Protein AF-A0A0G2JEW1-F1 (afdb_monomer_lite)

Radius of gyration: 22.87 Å; chains: 1; bounding box: 36×67×40 Å

Organism: Mus musculus (NCBI:txid10090)

Sequence (92 aa):
MADLEAVLADVSYLMAMEKSKTAPAARASKKVVLPEPSIRSVMQRYLAERNEITFDKIFNQKIGFLLFKDFCLNEIGEAVPQVKFYEEEALS

Secondary structure (DSSP, 8-state):
-HHHHHHHHHHHHHHHHHHHHHS-------PPPPPPGGGHHHHHHHHHHTT--SHHHHHTSHHHHHHHHHIIIII-SS--HHHHHHHHHHT-

Foldseek 3Di:
DVVVVVVVVVVVVVVVVVCPVPDPPPPVCPPDDDDDPVCCVVVVVVCVVVVCPDCVNQCPDPVSVVVVVCCQPPVDPDHDVVNVVCVVVVVD

pLDDT: mean 84.84, std 13.32, range [51.72, 97.81]

Structure (mmCIF, N/CA/C/O backbone):
data_AF-A0A0G2JEW1-F1
#
_entry.id   AF-A0A0G2JEW1-F1
#
loop_
_atom_site.group_PDB
_atom_site.id
_atom_site.type_symbol
_atom_site.label_atom_id
_atom_site.label_alt_id
_atom_site.label_comp_id
_atom_site.label_asym_id
_atom_site.label_entity_id
_atom_site.label_seq_id
_atom_site.pdbx_PDB_ins_code
_atom_site.Cartn_x
_atom_site.Cartn_y
_atom_site.Cartn_z
_atom_site.occupancy
_atom_site.B_iso_or_equiv
_atom_site.auth_seq_id
_atom_site.auth_comp_id
_atom_site.auth_asym_id
_atom_site.auth_atom_id
_atom_site.pdbx_PDB_model_num
ATOM 1 N N . MET A 1 1 ? 20.067 -52.311 6.208 1.00 62.25 1 MET A N 1
ATOM 2 C CA . MET A 1 1 ? 20.518 -50.903 6.135 1.00 62.25 1 MET A CA 1
ATOM 3 C C . MET A 1 1 ? 19.350 -49.922 6.224 1.00 62.25 1 MET A C 1
ATOM 5 O O . MET A 1 1 ? 19.494 -48.948 6.938 1.00 62.25 1 MET A O 1
ATOM 9 N N . ALA A 1 2 ? 18.189 -50.220 5.620 1.00 68.56 2 ALA A N 1
ATOM 10 C CA . ALA A 1 2 ? 16.981 -49.382 5.698 1.00 68.56 2 ALA A CA 1
ATOM 11 C C . ALA A 1 2 ? 16.411 -49.175 7.118 1.00 68.56 2 ALA A C 1
ATOM 13 O O . ALA A 1 2 ? 15.902 -48.105 7.425 1.00 68.56 2 ALA A O 1
ATOM 14 N N . ASP A 1 3 ? 16.522 -50.180 7.991 1.00 81.19 3 ASP A N 1
ATOM 15 C CA . ASP A 1 3 ? 15.921 -50.129 9.333 1.00 81.19 3 ASP A CA 1
ATOM 16 C C . ASP A 1 3 ? 16.589 -49.078 10.243 1.00 81.19 3 ASP A C 1
ATOM 18 O O . ASP A 1 3 ? 15.930 -48.337 10.964 1.00 81.19 3 ASP A O 1
ATOM 22 N N . LEU A 1 4 ? 17.914 -48.920 10.131 1.00 89.19 4 LEU A N 1
ATOM 23 C CA . LEU A 1 4 ? 18.650 -47.916 10.902 1.00 89.19 4 LEU A CA 1
ATOM 24 C C . LEU A 1 4 ? 18.368 -46.491 10.406 1.00 89.19 4 LEU A C 1
ATOM 26 O O . LEU A 1 4 ? 18.235 -45.578 11.214 1.00 89.19 4 LEU A O 1
ATOM 30 N N . GLU A 1 5 ? 18.263 -46.290 9.092 1.00 86.94 5 GLU A N 1
ATOM 31 C CA . GLU A 1 5 ? 17.965 -44.973 8.515 1.00 86.94 5 GLU A CA 1
ATOM 32 C C . GLU A 1 5 ? 16.551 -44.497 8.862 1.00 86.94 5 GLU A C 1
ATOM 34 O O . GLU A 1 5 ? 16.371 -43.317 9.159 1.00 86.94 5 GLU A O 1
ATOM 39 N N . ALA A 1 6 ? 15.571 -45.405 8.898 1.00 88.25 6 ALA A N 1
ATOM 40 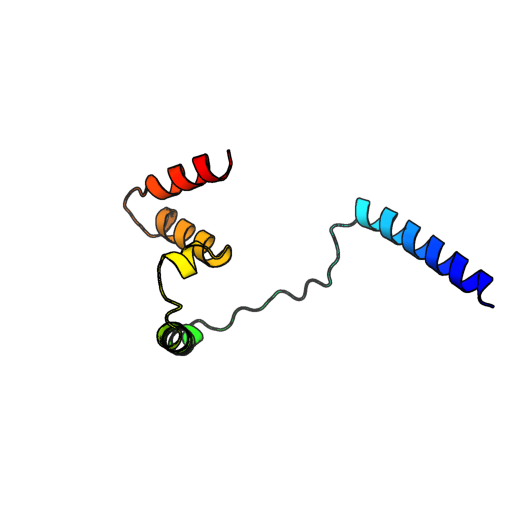C CA . ALA A 1 6 ? 14.204 -45.089 9.307 1.00 88.25 6 ALA A CA 1
ATOM 41 C C . ALA A 1 6 ? 14.140 -44.646 10.778 1.00 88.25 6 ALA A C 1
ATOM 43 O O . ALA A 1 6 ? 13.583 -43.594 11.088 1.00 88.25 6 ALA A O 1
ATOM 44 N N . VAL A 1 7 ? 14.806 -45.384 11.673 1.00 91.06 7 VAL A N 1
ATOM 45 C CA . VAL A 1 7 ? 14.883 -45.027 13.098 1.00 91.06 7 VAL A CA 1
ATOM 46 C C . VAL A 1 7 ? 15.583 -43.680 13.296 1.00 91.06 7 VAL A C 1
ATOM 48 O O . VAL A 1 7 ? 15.131 -42.850 14.085 1.00 91.06 7 VAL A O 1
ATOM 51 N N . LEU A 1 8 ? 16.673 -43.424 12.567 1.00 92.62 8 LEU A N 1
ATOM 52 C CA . LEU A 1 8 ? 17.378 -42.143 12.640 1.00 92.62 8 LEU A CA 1
ATOM 53 C C . LEU A 1 8 ? 16.522 -40.980 12.118 1.00 92.62 8 LEU A C 1
ATOM 55 O O . LEU A 1 8 ? 16.561 -39.895 12.703 1.00 92.62 8 LEU A O 1
ATOM 59 N N . ALA A 1 9 ? 15.732 -41.197 11.064 1.00 92.56 9 ALA A N 1
ATOM 60 C CA . ALA A 1 9 ? 14.806 -40.195 10.546 1.00 92.56 9 ALA A CA 1
ATOM 61 C C . ALA A 1 9 ? 13.735 -39.835 11.587 1.00 92.56 9 ALA A C 1
ATOM 63 O O . ALA A 1 9 ? 13.544 -38.649 11.873 1.00 92.56 9 ALA A O 1
ATOM 64 N N . ASP A 1 10 ? 13.129 -40.831 12.231 1.00 93.56 10 ASP A N 1
ATOM 65 C CA . ASP A 1 10 ? 12.090 -40.620 13.244 1.00 93.56 10 ASP A CA 1
ATOM 66 C C . ASP A 1 10 ? 12.631 -39.897 14.485 1.00 93.56 10 ASP A C 1
ATOM 68 O O . ASP A 1 10 ? 12.040 -38.921 14.957 1.00 93.56 10 ASP A O 1
ATOM 72 N N . VAL A 1 11 ? 13.810 -40.298 14.975 1.00 91.88 11 VAL A N 1
ATOM 73 C CA . VAL A 1 11 ? 14.481 -39.621 16.097 1.00 91.88 11 VAL A CA 1
ATOM 74 C C . VAL A 1 11 ? 14.827 -38.175 15.734 1.00 91.88 11 VAL A C 1
ATOM 76 O O . VAL A 1 11 ? 14.605 -37.267 16.538 1.00 91.88 11 VAL A O 1
ATOM 79 N N . SER A 1 12 ? 15.323 -37.929 14.516 1.00 89.19 12 SER A N 1
ATOM 80 C CA . SER A 1 12 ? 15.652 -36.575 14.055 1.00 89.19 12 SER A CA 1
ATOM 81 C C . SER A 1 12 ? 14.417 -35.671 13.960 1.00 89.19 12 SER A C 1
ATOM 83 O O . SER A 1 12 ? 14.486 -34.493 14.319 1.00 89.19 12 SER A O 1
ATOM 85 N N . TYR A 1 13 ? 13.272 -36.222 13.546 1.00 88.94 13 TYR A N 1
ATOM 86 C CA . TYR A 1 13 ? 12.006 -35.502 13.459 1.00 88.94 13 TYR A CA 1
ATOM 87 C C . TYR A 1 13 ? 11.466 -35.138 14.842 1.00 88.94 13 TYR A C 1
ATOM 89 O O . TYR A 1 13 ? 11.107 -33.982 15.079 1.00 88.94 13 TYR A O 1
ATOM 97 N N . LEU A 1 14 ? 11.475 -36.088 15.781 1.00 90.88 14 LEU A N 1
ATOM 98 C CA . LEU A 1 14 ? 11.057 -35.840 17.161 1.00 90.88 14 LEU A CA 1
ATOM 99 C C . LEU A 1 14 ? 11.943 -34.784 17.832 1.00 90.88 14 LEU A C 1
ATOM 101 O O . LEU A 1 14 ? 11.424 -33.822 18.399 1.00 90.88 14 LEU A O 1
ATOM 105 N N . MET A 1 15 ? 13.268 -34.878 17.674 1.00 88.50 15 MET A N 1
ATOM 106 C CA . MET A 1 15 ? 14.195 -33.854 18.170 1.00 88.50 15 MET A CA 1
ATOM 107 C C . MET A 1 15 ? 13.956 -32.482 17.518 1.00 88.50 15 MET A C 1
ATOM 109 O O . MET A 1 15 ? 14.060 -31.452 18.187 1.00 88.50 15 MET A O 1
ATOM 113 N N . ALA A 1 16 ? 13.610 -32.434 16.227 1.00 83.94 16 ALA A N 1
ATOM 114 C CA . ALA A 1 16 ? 13.264 -31.188 15.543 1.00 83.94 16 ALA A CA 1
ATOM 115 C C . ALA A 1 16 ? 11.958 -30.578 16.079 1.00 83.94 16 ALA A C 1
ATOM 117 O O . ALA A 1 16 ? 11.892 -29.365 16.301 1.00 83.94 16 ALA A O 1
ATOM 118 N N . MET A 1 17 ? 10.942 -31.404 16.345 1.00 85.44 17 MET A N 1
ATOM 119 C CA . MET A 1 17 ? 9.693 -30.970 16.972 1.00 85.44 17 MET A CA 1
ATOM 120 C C . MET A 1 17 ? 9.923 -30.428 18.383 1.00 85.44 17 MET A C 1
ATOM 122 O O . MET A 1 17 ? 9.392 -29.369 18.716 1.00 85.44 17 MET A O 1
ATOM 126 N N . GLU A 1 18 ? 10.748 -31.083 19.200 1.00 82.06 18 GLU A N 1
ATOM 127 C CA . GLU A 1 18 ? 11.088 -30.591 20.539 1.00 82.06 18 GLU A CA 1
ATOM 128 C C . GLU A 1 18 ? 11.883 -29.281 20.493 1.00 82.06 18 GLU A C 1
ATOM 130 O O . GLU A 1 18 ? 11.575 -28.341 21.230 1.00 82.06 18 GLU A O 1
ATOM 135 N N . LYS A 1 19 ? 12.837 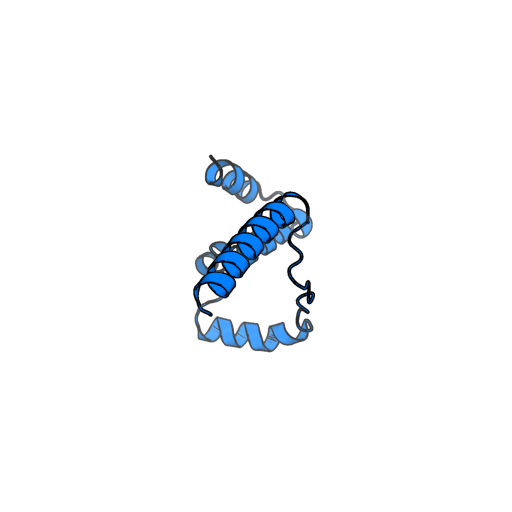-29.158 19.562 1.00 71.69 19 LYS A N 1
ATOM 136 C CA . LYS A 1 19 ? 13.637 -27.938 19.376 1.00 71.69 19 LYS A CA 1
ATOM 137 C C . LYS A 1 19 ? 12.811 -26.759 18.848 1.00 71.69 19 LYS A C 1
ATOM 139 O O . LYS A 1 19 ? 13.089 -25.615 19.200 1.00 71.69 19 LYS A O 1
ATOM 144 N N . SER A 1 20 ? 11.775 -27.018 18.045 1.00 61.72 20 SER A N 1
ATOM 145 C CA . SER A 1 20 ? 10.859 -25.981 17.540 1.00 61.72 20 SER A CA 1
ATOM 146 C C . SER A 1 20 ? 9.969 -25.346 18.613 1.00 61.72 20 SER A C 1
ATOM 148 O O . SER A 1 20 ? 9.493 -24.232 18.414 1.00 61.72 20 SER A O 1
ATOM 150 N N . LYS A 1 21 ? 9.763 -26.013 19.760 1.00 64.88 21 LYS A N 1
ATOM 151 C CA . LYS A 1 21 ? 8.957 -25.472 20.869 1.00 64.88 21 LYS A CA 1
ATOM 152 C C . LYS A 1 21 ? 9.708 -24.430 21.700 1.00 64.88 21 LYS A C 1
ATOM 154 O O . LYS A 1 21 ? 9.071 -23.613 22.356 1.00 64.88 21 LYS A O 1
ATOM 159 N N . THR A 1 22 ? 11.041 -24.465 21.696 1.00 57.78 22 THR A N 1
ATOM 160 C CA . THR A 1 22 ? 11.886 -23.651 22.590 1.00 57.78 22 THR A CA 1
ATOM 161 C C . THR A 1 22 ? 12.849 -22.717 21.860 1.00 57.78 22 THR A C 1
ATOM 163 O O . THR A 1 22 ? 13.339 -21.765 22.464 1.00 57.78 22 THR A O 1
ATOM 166 N N . ALA A 1 23 ? 13.098 -22.922 20.564 1.00 53.94 23 ALA A N 1
ATOM 167 C CA . ALA A 1 23 ? 13.859 -21.985 19.749 1.00 53.94 23 ALA A CA 1
ATOM 168 C C . ALA A 1 23 ? 12.907 -21.022 19.015 1.00 53.94 23 ALA A C 1
ATOM 170 O O . ALA A 1 23 ? 12.002 -21.497 18.322 1.00 53.94 23 ALA A O 1
ATOM 171 N N . PRO A 1 24 ? 13.110 -19.688 19.065 1.00 54.41 24 PRO A N 1
ATOM 172 C CA . PRO A 1 24 ? 12.499 -18.820 18.065 1.00 54.41 24 PRO A CA 1
ATOM 173 C C . PRO A 1 24 ? 12.919 -19.366 16.703 1.00 54.41 24 PRO A C 1
ATOM 175 O O . PRO A 1 24 ? 14.106 -19.620 16.501 1.00 54.41 24 PRO A O 1
ATOM 178 N N . ALA A 1 25 ? 11.947 -19.631 15.825 1.00 56.94 25 ALA A N 1
ATOM 179 C CA . ALA A 1 25 ? 12.147 -20.302 14.547 1.00 56.94 25 ALA A CA 1
ATOM 180 C C . ALA A 1 25 ? 13.356 -19.706 13.814 1.00 56.94 25 ALA A C 1
ATOM 182 O O . ALA A 1 25 ? 13.255 -18.667 13.160 1.00 56.94 25 ALA A O 1
ATOM 183 N N . ALA A 1 26 ? 14.508 -20.367 13.941 1.00 52.97 26 ALA A N 1
ATOM 184 C CA . ALA A 1 26 ? 15.768 -19.959 13.352 1.00 52.97 26 ALA A CA 1
ATOM 185 C C . ALA A 1 26 ? 15.735 -20.305 11.862 1.00 52.97 26 ALA A C 1
ATOM 187 O O . ALA A 1 26 ? 16.516 -21.109 11.359 1.00 52.97 26 ALA A O 1
ATOM 188 N N . ARG A 1 27 ? 14.795 -19.697 11.130 1.00 57.50 27 ARG A N 1
ATOM 189 C CA . ARG A 1 27 ? 15.006 -19.448 9.711 1.00 57.50 27 ARG A CA 1
ATOM 190 C C . ARG A 1 27 ? 16.303 -18.655 9.651 1.00 57.50 27 ARG A C 1
ATOM 192 O O . ARG A 1 27 ? 16.461 -17.695 10.399 1.00 57.50 27 ARG A O 1
ATOM 199 N N . ALA A 1 28 ? 17.246 -19.073 8.816 1.00 53.03 28 ALA A N 1
ATOM 200 C CA . ALA A 1 28 ? 18.419 -18.269 8.519 1.00 53.03 28 ALA A CA 1
ATOM 201 C C . ALA A 1 28 ? 17.930 -16.891 8.041 1.00 53.03 28 ALA A C 1
ATOM 203 O O . ALA A 1 28 ? 17.484 -16.743 6.904 1.00 53.03 28 ALA A O 1
ATOM 204 N N . SER A 1 29 ? 17.930 -15.912 8.948 1.00 57.41 29 SER A N 1
ATOM 205 C CA . SER A 1 29 ? 17.418 -14.561 8.745 1.00 57.41 29 SER A CA 1
ATOM 206 C C . SER A 1 29 ? 18.353 -13.797 7.819 1.00 57.41 29 SER A C 1
ATOM 208 O O . SER A 1 29 ? 19.062 -12.885 8.241 1.00 57.41 29 SER A O 1
ATOM 210 N N . LYS A 1 30 ? 18.384 -14.155 6.534 1.00 71.12 30 LYS A N 1
ATOM 211 C CA . LYS A 1 30 ? 18.871 -13.231 5.514 1.00 71.12 30 LYS A CA 1
ATOM 212 C C . LYS A 1 30 ? 17.840 -12.107 5.469 1.00 71.12 30 LYS A C 1
ATOM 214 O O . LYS A 1 30 ? 16.765 -12.287 4.904 1.00 71.12 30 LYS A O 1
ATOM 219 N N . LYS A 1 31 ? 18.123 -11.000 6.169 1.00 80.69 31 LYS A N 1
ATOM 220 C CA . LYS A 1 31 ? 17.297 -9.785 6.135 1.00 80.69 31 LYS A CA 1
ATOM 221 C C . LYS A 1 31 ? 16.994 -9.470 4.672 1.00 80.69 31 LYS A C 1
ATOM 223 O O . LYS A 1 31 ? 17.919 -9.352 3.871 1.00 80.69 31 LYS A O 1
ATOM 228 N N . VAL A 1 32 ? 15.714 -9.377 4.326 1.00 86.06 32 VAL A N 1
ATOM 229 C CA . VAL A 1 32 ? 15.308 -8.942 2.989 1.00 86.06 32 VAL A CA 1
ATOM 230 C C . VAL A 1 32 ? 15.754 -7.492 2.838 1.00 86.06 32 VAL A C 1
ATOM 232 O O . VAL A 1 32 ? 15.383 -6.643 3.646 1.00 86.06 32 VAL A O 1
ATOM 235 N N . VAL A 1 33 ? 16.594 -7.228 1.840 1.00 91.88 33 VAL A N 1
ATOM 236 C CA . VAL A 1 33 ? 17.052 -5.875 1.518 1.00 91.88 33 VAL A CA 1
ATOM 237 C C . VAL A 1 33 ? 16.046 -5.267 0.550 1.00 91.88 33 VAL A C 1
ATOM 239 O O . VAL A 1 33 ? 15.774 -5.844 -0.502 1.00 91.88 33 VAL A O 1
ATOM 242 N N . LEU A 1 34 ? 15.478 -4.120 0.919 1.00 92.88 34 LEU A N 1
ATOM 243 C CA . LEU A 1 34 ? 14.604 -3.365 0.028 1.00 92.88 34 LEU A CA 1
ATOM 244 C C . LEU A 1 34 ? 15.449 -2.631 -1.028 1.00 92.88 34 LEU A C 1
ATOM 246 O O . LEU A 1 34 ? 16.527 -2.134 -0.689 1.00 92.88 34 LEU A O 1
ATOM 250 N N . PRO A 1 35 ? 14.988 -2.548 -2.288 1.00 95.06 35 PRO A N 1
ATOM 251 C CA . PRO A 1 35 ? 15.645 -1.726 -3.297 1.00 95.06 35 PRO A CA 1
ATOM 252 C C . PRO A 1 35 ? 15.663 -0.240 -2.910 1.00 95.06 35 PRO A C 1
ATOM 254 O O . PRO A 1 35 ? 14.861 0.223 -2.098 1.00 95.06 35 PRO A O 1
ATOM 257 N N . GLU A 1 36 ? 16.564 0.515 -3.532 1.00 96.25 36 GLU A N 1
ATOM 258 C CA . GLU A 1 36 ? 16.679 1.964 -3.347 1.00 96.25 36 GLU A CA 1
ATOM 259 C C . GLU A 1 36 ? 15.431 2.695 -3.897 1.00 96.25 36 GLU A C 1
ATOM 261 O O . GLU A 1 36 ? 14.860 2.243 -4.896 1.00 96.25 36 GLU A O 1
ATOM 266 N N . PRO A 1 37 ? 14.976 3.806 -3.276 1.00 96.00 37 PRO A N 1
ATOM 267 C CA . PRO A 1 37 ? 13.734 4.488 -3.653 1.00 96.00 37 PRO A CA 1
ATOM 268 C C . PRO A 1 37 ? 13.595 4.882 -5.130 1.00 96.00 37 PRO A C 1
ATOM 270 O O . PRO A 1 37 ? 12.462 4.966 -5.615 1.00 96.00 37 PRO A O 1
ATOM 273 N N . SER A 1 38 ? 14.696 5.078 -5.868 1.00 96.50 38 SER A N 1
ATOM 274 C CA . SER A 1 38 ? 14.664 5.330 -7.320 1.00 96.50 38 SER A CA 1
ATOM 275 C C . SER A 1 38 ? 13.885 4.278 -8.124 1.00 96.50 38 SER A C 1
ATOM 277 O O . SER A 1 38 ? 13.305 4.609 -9.170 1.00 96.50 38 SER A O 1
ATOM 279 N N . ILE A 1 39 ? 13.770 3.047 -7.601 1.00 97.19 39 ILE A N 1
ATOM 280 C CA . ILE A 1 39 ? 12.990 1.948 -8.189 1.00 97.19 39 ILE A CA 1
ATOM 281 C C . ILE A 1 39 ? 11.524 2.326 -8.437 1.00 97.19 39 ILE A C 1
ATOM 283 O O . ILE A 1 39 ? 10.883 1.772 -9.333 1.00 97.19 39 ILE A O 1
ATOM 287 N N . ARG A 1 40 ? 10.992 3.298 -7.679 1.00 96.75 40 ARG A N 1
ATOM 288 C CA . ARG A 1 40 ? 9.618 3.797 -7.809 1.00 96.75 40 ARG A CA 1
ATOM 289 C C . ARG A 1 40 ? 9.295 4.191 -9.245 1.00 96.75 40 ARG A C 1
ATOM 291 O O . ARG A 1 40 ? 8.230 3.837 -9.731 1.00 96.75 40 ARG A O 1
ATOM 298 N N . SER A 1 41 ? 10.205 4.887 -9.926 1.00 96.56 41 SER A N 1
ATOM 299 C CA . SER A 1 41 ? 9.976 5.386 -11.289 1.00 96.56 41 SER A CA 1
ATOM 300 C C . SER A 1 41 ? 9.691 4.261 -12.294 1.00 96.56 41 SER A C 1
ATOM 302 O O . SER A 1 41 ? 8.815 4.394 -13.149 1.00 96.56 41 SER A O 1
ATOM 304 N N . VAL A 1 42 ? 10.388 3.131 -12.148 1.00 97.38 42 VAL A N 1
ATOM 305 C CA . VAL A 1 42 ? 10.224 1.934 -12.979 1.00 97.38 42 VAL A CA 1
ATOM 306 C C . VAL A 1 42 ? 8.972 1.169 -12.563 1.00 97.38 42 VAL A C 1
ATOM 308 O O . VAL A 1 42 ? 8.124 0.867 -13.402 1.00 97.38 42 VAL A O 1
ATOM 311 N N . MET A 1 43 ? 8.818 0.901 -11.263 1.00 97.19 43 MET A N 1
ATOM 312 C CA . MET A 1 43 ? 7.700 0.106 -10.747 1.00 97.19 43 MET A CA 1
ATOM 313 C C . MET A 1 43 ? 6.352 0.789 -10.954 1.00 97.19 43 MET A C 1
ATOM 315 O O . MET A 1 43 ? 5.374 0.123 -11.272 1.00 97.19 43 MET A O 1
ATOM 319 N N . GLN A 1 44 ? 6.291 2.114 -10.841 1.00 96.00 44 GLN A N 1
ATOM 320 C CA . GLN A 1 44 ? 5.061 2.862 -11.071 1.00 96.00 44 GLN A CA 1
ATOM 321 C C . GLN A 1 44 ? 4.591 2.744 -12.526 1.00 96.00 44 GLN A C 1
ATOM 323 O O . GLN A 1 44 ? 3.401 2.566 -12.758 1.00 96.00 44 GLN A O 1
ATOM 328 N N . ARG A 1 45 ? 5.498 2.767 -13.512 1.00 97.38 45 ARG A N 1
ATOM 329 C CA . ARG A 1 45 ? 5.133 2.530 -14.921 1.00 97.38 45 ARG A CA 1
ATOM 330 C C . ARG A 1 45 ? 4.705 1.082 -15.150 1.00 97.38 45 ARG A C 1
ATOM 332 O O . ARG A 1 45 ? 3.632 0.843 -15.690 1.00 97.38 45 ARG A O 1
ATOM 339 N N . TYR A 1 46 ? 5.494 0.133 -14.650 1.00 97.69 46 TYR A N 1
ATOM 340 C CA . TYR A 1 46 ? 5.228 -1.301 -14.781 1.00 97.69 46 TYR A CA 1
ATOM 341 C C . TYR A 1 46 ? 3.858 -1.716 -14.219 1.00 97.69 46 TYR A C 1
ATOM 343 O O . TYR A 1 46 ? 3.139 -2.504 -14.836 1.00 97.69 46 TYR A O 1
ATOM 351 N N . LEU A 1 47 ? 3.495 -1.193 -13.044 1.00 96.75 47 LEU A N 1
ATOM 352 C CA . LEU A 1 47 ? 2.211 -1.473 -12.401 1.00 96.75 47 LEU A CA 1
ATOM 353 C C . LEU A 1 47 ? 1.065 -0.697 -13.066 1.00 96.75 47 LEU A C 1
ATOM 355 O O . LEU A 1 47 ? -0.044 -1.224 -13.160 1.00 96.75 47 LEU A O 1
ATOM 359 N N . ALA A 1 48 ? 1.312 0.525 -13.554 1.00 96.19 48 ALA A N 1
ATOM 360 C CA . ALA A 1 48 ? 0.310 1.305 -14.282 1.00 96.19 48 ALA A CA 1
ATOM 361 C C . ALA A 1 48 ? -0.102 0.618 -15.592 1.00 96.19 48 ALA A C 1
ATOM 363 O O . ALA A 1 48 ? -1.291 0.473 -15.851 1.00 96.19 48 ALA A O 1
ATOM 364 N N . GLU A 1 49 ? 0.860 0.119 -16.372 1.00 97.81 49 GLU A N 1
ATOM 365 C CA . GLU A 1 49 ? 0.604 -0.618 -17.621 1.00 97.81 49 GLU A CA 1
ATOM 366 C C . GLU A 1 49 ? -0.228 -1.893 -17.397 1.00 97.81 49 GLU A C 1
ATOM 368 O O . GLU A 1 49 ? -1.003 -2.299 -18.261 1.00 97.81 49 GLU A O 1
ATOM 373 N N . ARG A 1 50 ? -0.116 -2.506 -16.212 1.00 96.88 50 ARG A N 1
ATOM 374 C CA . ARG A 1 50 ? -0.916 -3.670 -15.789 1.00 96.88 50 ARG A CA 1
ATOM 375 C C . ARG A 1 50 ? -2.249 -3.308 -15.127 1.00 96.88 50 ARG A C 1
ATOM 377 O O . ARG A 1 50 ? -2.986 -4.201 -14.703 1.00 96.88 50 ARG A O 1
ATOM 384 N N . ASN A 1 51 ? -2.572 -2.020 -15.012 1.00 95.06 51 ASN A N 1
ATOM 385 C CA . ASN A 1 51 ? -3.711 -1.518 -14.243 1.00 95.06 51 ASN A CA 1
ATOM 386 C C . ASN A 1 51 ? -3.719 -2.034 -12.791 1.00 95.06 51 ASN A C 1
ATOM 388 O O . ASN A 1 51 ? -4.772 -2.378 -12.258 1.00 95.06 51 ASN A O 1
ATOM 392 N N . GLU A 1 52 ? -2.552 -2.162 -12.156 1.00 95.69 52 GLU A N 1
ATOM 393 C CA . GLU A 1 52 ? -2.419 -2.620 -10.763 1.00 95.69 52 GLU A CA 1
ATOM 394 C C . GLU A 1 52 ? -2.418 -1.473 -9.745 1.00 95.69 52 GLU A C 1
ATOM 396 O O . GLU A 1 52 ? -2.567 -1.710 -8.548 1.00 95.69 52 GLU A O 1
ATOM 401 N N . ILE A 1 53 ? -2.334 -0.224 -10.212 1.00 95.00 53 ILE A N 1
ATOM 402 C CA . ILE A 1 53 ? -2.386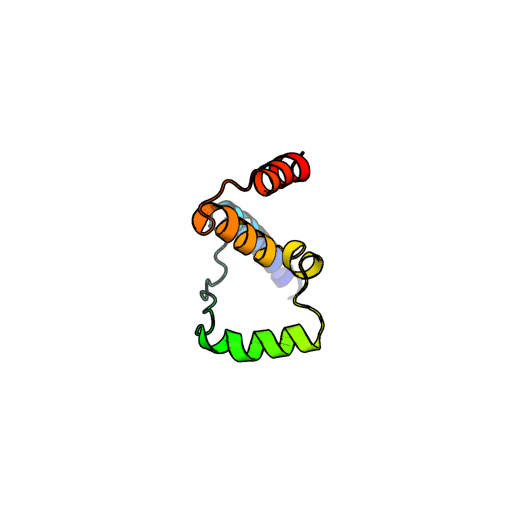 0.979 -9.371 1.00 95.00 53 ILE A CA 1
ATOM 403 C C . ILE A 1 53 ? -3.836 1.449 -9.212 1.00 95.00 53 ILE A C 1
ATOM 405 O O . ILE A 1 53 ? -4.232 2.513 -9.679 1.00 95.00 53 ILE A O 1
ATOM 409 N N . THR A 1 54 ? -4.647 0.622 -8.565 1.00 96.00 54 THR A N 1
ATOM 410 C CA . THR A 1 54 ? -6.038 0.939 -8.208 1.00 96.00 54 THR A CA 1
ATOM 411 C C . THR A 1 54 ? -6.239 0.691 -6.724 1.00 96.00 54 THR A C 1
ATOM 413 O O . THR A 1 54 ? -5.606 -0.220 -6.185 1.00 96.00 54 THR A O 1
ATOM 416 N N . PHE A 1 55 ? -7.141 1.441 -6.088 1.00 94.19 55 PHE A N 1
ATOM 417 C CA . PHE A 1 55 ? -7.414 1.300 -4.658 1.00 94.19 55 PHE A CA 1
ATOM 418 C C . PHE A 1 55 ? -7.704 -0.154 -4.277 1.00 94.19 55 PHE A C 1
ATOM 420 O O . PHE A 1 55 ? -6.982 -0.699 -3.454 1.00 94.19 55 PHE A O 1
ATOM 427 N N . ASP A 1 56 ? -8.644 -0.822 -4.951 1.00 94.75 56 ASP A N 1
ATOM 428 C CA . ASP A 1 56 ? -9.043 -2.194 -4.610 1.00 94.75 56 ASP A CA 1
ATOM 429 C C . ASP A 1 56 ? -7.867 -3.177 -4.650 1.00 94.75 56 ASP A C 1
ATOM 431 O O . ASP A 1 56 ? -7.680 -3.992 -3.749 1.00 94.75 56 ASP A O 1
ATOM 435 N N . LYS A 1 57 ? -7.025 -3.089 -5.686 1.00 95.06 57 LYS A N 1
ATOM 436 C CA . LYS A 1 57 ? -5.873 -3.988 -5.846 1.00 95.06 57 LYS A CA 1
ATOM 437 C C . LYS A 1 57 ? -4.779 -3.746 -4.813 1.00 95.06 57 LYS A C 1
ATOM 439 O O . LYS A 1 57 ? -4.149 -4.711 -4.390 1.00 95.06 57 LYS A O 1
ATOM 444 N N . ILE A 1 58 ? -4.533 -2.494 -4.431 1.00 95.00 58 ILE A N 1
ATOM 445 C CA . ILE A 1 58 ? -3.511 -2.148 -3.434 1.00 95.00 58 ILE A CA 1
ATOM 446 C C . ILE A 1 58 ? -4.035 -2.444 -2.027 1.00 95.00 58 ILE A C 1
ATOM 448 O O . ILE A 1 58 ? -3.343 -3.071 -1.229 1.00 95.00 58 ILE A O 1
ATOM 452 N N . PHE A 1 59 ? -5.266 -2.035 -1.735 1.00 93.12 59 PHE A N 1
ATOM 453 C CA . PHE A 1 59 ? -5.890 -2.164 -0.425 1.00 93.12 59 PHE A CA 1
ATOM 454 C C . PHE A 1 59 ? -6.132 -3.628 -0.040 1.00 93.12 59 PHE A C 1
ATOM 456 O O . PHE A 1 59 ? -5.917 -4.001 1.107 1.00 93.12 59 PHE A O 1
ATOM 463 N N . ASN A 1 60 ? -6.469 -4.497 -0.998 1.00 92.19 60 ASN A N 1
ATOM 464 C CA . ASN A 1 60 ? -6.641 -5.930 -0.730 1.00 92.19 60 ASN A CA 1
ATOM 465 C C . ASN A 1 60 ? -5.316 -6.698 -0.555 1.00 92.19 60 ASN A C 1
ATOM 467 O O . ASN A 1 60 ? -5.323 -7.882 -0.215 1.00 92.19 60 ASN A O 1
ATOM 471 N N . GLN A 1 61 ? -4.161 -6.062 -0.772 1.00 93.69 61 GLN A N 1
ATOM 472 C CA . GLN A 1 61 ? -2.865 -6.661 -0.464 1.00 93.69 61 GLN A CA 1
ATOM 473 C C . GLN A 1 61 ? -2.463 -6.340 0.972 1.00 93.69 61 GLN A C 1
ATOM 475 O O . GLN A 1 61 ? -2.463 -5.183 1.376 1.00 93.69 61 GLN A O 1
ATOM 480 N N . LYS A 1 62 ? -1.984 -7.341 1.720 1.00 92.25 62 LYS A N 1
ATOM 481 C CA . LYS A 1 62 ? -1.547 -7.157 3.116 1.00 92.25 62 LYS A CA 1
ATOM 482 C C . LYS A 1 62 ? -0.543 -6.009 3.290 1.00 92.25 62 LYS A C 1
ATOM 484 O O . LYS A 1 62 ? -0.683 -5.210 4.205 1.00 92.25 62 LYS A O 1
ATOM 489 N N . ILE A 1 63 ? 0.472 -5.927 2.426 1.00 94.38 63 ILE A N 1
ATOM 490 C CA . ILE A 1 63 ? 1.486 -4.859 2.492 1.00 94.38 63 ILE A CA 1
ATOM 491 C C . ILE A 1 63 ? 0.889 -3.513 2.061 1.00 94.38 63 ILE A C 1
ATOM 493 O O . ILE A 1 63 ? 1.166 -2.502 2.699 1.00 94.38 63 ILE A O 1
ATOM 497 N N . GLY A 1 64 ? 0.054 -3.500 1.017 1.00 94.38 64 GLY A N 1
ATOM 498 C CA . GLY A 1 64 ? -0.594 -2.282 0.533 1.00 94.38 64 GLY A CA 1
ATOM 499 C C . GLY A 1 64 ? -1.532 -1.666 1.572 1.00 94.38 64 GLY A C 1
ATOM 500 O O . GLY A 1 64 ? -1.438 -0.469 1.826 1.00 94.38 64 GLY A O 1
ATOM 501 N N . PHE A 1 65 ? -2.342 -2.485 2.249 1.00 93.44 65 PHE A N 1
ATOM 502 C CA . PHE A 1 65 ? -3.173 -2.061 3.376 1.00 93.44 65 PHE A CA 1
ATOM 503 C C . PHE A 1 65 ? -2.348 -1.451 4.513 1.00 93.44 65 PHE A C 1
ATOM 505 O O . PHE A 1 65 ? -2.651 -0.352 4.966 1.00 93.44 65 PHE A O 1
ATOM 512 N N . LEU A 1 66 ? -1.290 -2.139 4.961 1.00 94.12 66 LEU A N 1
ATOM 513 C CA . LEU A 1 66 ? -0.471 -1.669 6.082 1.00 94.12 66 LEU A CA 1
ATOM 514 C C . LEU A 1 66 ? 0.185 -0.316 5.786 1.00 94.12 66 LEU A C 1
ATOM 516 O O . LEU A 1 66 ? 0.167 0.561 6.643 1.00 94.12 66 LEU A O 1
ATOM 520 N N . LEU A 1 67 ? 0.718 -0.134 4.574 1.00 94.62 67 LEU A N 1
ATOM 521 C CA . LEU A 1 67 ? 1.310 1.138 4.153 1.00 94.62 67 LEU A CA 1
ATOM 522 C C . LEU A 1 67 ? 0.257 2.242 3.995 1.00 94.62 67 LEU A C 1
ATOM 524 O O . LEU A 1 67 ? 0.513 3.388 4.349 1.00 94.62 67 LEU A O 1
ATOM 528 N N . PHE A 1 68 ? -0.931 1.910 3.487 1.00 92.81 68 PHE A N 1
ATOM 529 C CA . PHE A 1 68 ? -2.036 2.862 3.378 1.00 92.81 68 PHE A CA 1
ATOM 530 C C . PHE A 1 68 ? -2.533 3.319 4.754 1.00 92.81 68 PHE A C 1
ATOM 532 O O . PHE A 1 68 ? -2.722 4.510 4.982 1.00 92.81 68 PHE A O 1
ATOM 539 N N . LYS A 1 69 ? -2.692 2.386 5.696 1.00 90.94 69 LYS A N 1
ATOM 540 C CA . LYS A 1 69 ? -3.041 2.692 7.084 1.00 90.94 69 LYS A CA 1
ATOM 541 C C . LYS A 1 69 ? -1.992 3.592 7.730 1.00 90.94 69 LYS A C 1
ATOM 543 O O . LYS A 1 69 ? -2.356 4.583 8.354 1.00 90.94 69 LYS A O 1
ATOM 548 N N . ASP A 1 70 ? -0.715 3.242 7.586 1.00 92.00 70 ASP A N 1
ATOM 549 C CA . ASP A 1 70 ? 0.405 4.026 8.112 1.00 92.00 70 ASP A CA 1
ATOM 550 C C . ASP A 1 70 ? 0.358 5.465 7.586 1.00 92.00 70 ASP A C 1
ATOM 552 O O . ASP A 1 70 ? 0.368 6.416 8.364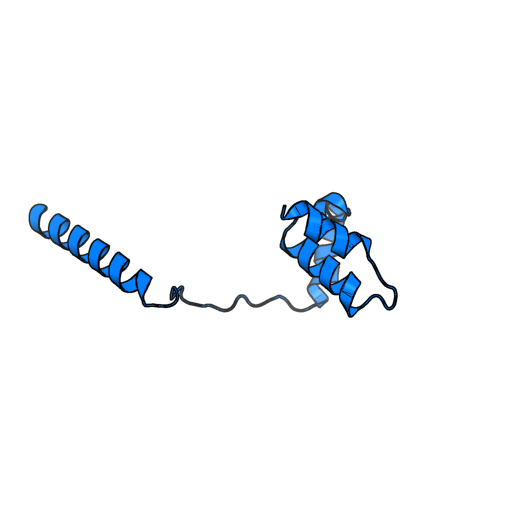 1.00 92.00 70 ASP A O 1
ATOM 556 N N . PHE A 1 71 ? 0.145 5.621 6.278 1.00 91.88 71 PHE A N 1
ATOM 557 C CA . PHE A 1 71 ? -0.067 6.921 5.650 1.00 91.88 71 PHE A CA 1
ATOM 558 C C . PHE A 1 71 ? -1.259 7.682 6.263 1.00 91.88 71 PHE A C 1
ATOM 560 O O . PHE A 1 71 ? -1.113 8.833 6.668 1.00 91.88 71 PHE A O 1
ATOM 567 N N . CYS A 1 72 ? -2.426 7.048 6.408 1.00 90.50 72 CYS A N 1
ATOM 568 C CA . CYS A 1 72 ? -3.611 7.693 6.985 1.00 90.50 72 CYS A CA 1
ATOM 569 C C . CYS A 1 72 ? -3.468 8.087 8.461 1.00 90.50 72 CYS A C 1
ATOM 571 O O . CYS A 1 72 ? -4.157 9.003 8.900 1.00 90.50 72 CYS A O 1
ATOM 573 N N . LEU A 1 73 ? -2.636 7.387 9.233 1.00 86.81 73 LEU A N 1
ATOM 574 C CA . LEU A 1 73 ? -2.470 7.646 10.665 1.00 86.81 73 LEU A CA 1
ATOM 575 C C . LEU A 1 73 ? -1.322 8.609 10.974 1.00 86.81 73 LEU A C 1
ATOM 577 O O . LEU A 1 73 ? -1.409 9.329 11.966 1.00 86.81 73 LEU A O 1
ATOM 581 N N . ASN A 1 74 ? -0.265 8.599 10.159 1.00 87.38 74 ASN A N 1
ATOM 582 C CA . ASN A 1 74 ? 0.987 9.286 10.474 1.00 87.38 74 ASN A CA 1
ATOM 583 C C . ASN A 1 74 ? 1.317 10.445 9.524 1.00 87.38 74 ASN A C 1
ATOM 585 O O . ASN A 1 74 ? 1.996 11.379 9.939 1.00 87.38 74 ASN A O 1
ATOM 589 N N . GLU A 1 75 ? 0.841 10.410 8.276 1.00 87.19 75 GLU A N 1
ATOM 590 C CA . GLU A 1 75 ? 1.165 11.424 7.257 1.00 87.19 75 GLU A CA 1
ATOM 591 C C . GLU A 1 75 ? -0.010 12.381 7.001 1.00 87.19 75 GLU A C 1
ATOM 593 O O . GLU A 1 75 ? 0.187 13.559 6.695 1.00 87.19 75 GLU A O 1
ATOM 598 N N . ILE A 1 76 ? -1.251 11.903 7.142 1.00 84.25 76 ILE A N 1
ATOM 599 C CA . ILE A 1 76 ? -2.446 12.739 6.995 1.00 84.25 76 ILE A CA 1
ATOM 600 C C . ILE A 1 76 ? -2.706 13.480 8.315 1.00 84.25 76 ILE A C 1
ATOM 602 O O . ILE A 1 76 ? -2.995 12.874 9.341 1.00 84.25 76 ILE A O 1
ATOM 606 N N . GLY A 1 77 ? -2.643 14.816 8.285 1.00 74.06 77 GLY A N 1
ATOM 607 C CA . GLY A 1 77 ? -2.933 15.678 9.444 1.00 74.06 77 GLY A CA 1
ATOM 608 C C . GLY A 1 77 ? -4.419 15.768 9.829 1.00 74.06 77 GLY A C 1
ATOM 609 O O . GLY A 1 77 ? -4.774 16.496 10.753 1.00 74.06 77 GLY A O 1
ATOM 610 N N . GLU A 1 78 ? -5.285 15.054 9.115 1.00 81.94 78 GLU A N 1
ATOM 611 C CA . GLU A 1 78 ? -6.722 14.944 9.351 1.00 81.94 78 GLU A CA 1
ATOM 612 C C . GLU A 1 78 ? -7.066 13.548 9.882 1.00 81.94 78 GLU A C 1
ATOM 614 O O . GLU A 1 78 ? -6.483 12.541 9.482 1.00 81.94 78 GLU A O 1
ATOM 619 N N . ALA A 1 79 ? -8.040 13.472 10.787 1.00 73.62 79 ALA A N 1
ATOM 620 C CA . ALA A 1 79 ? -8.508 12.189 11.280 1.00 73.62 79 ALA A CA 1
ATOM 621 C C . ALA A 1 79 ? -9.201 11.399 10.157 1.00 73.62 79 ALA A C 1
ATOM 623 O O . ALA A 1 79 ? -10.190 11.860 9.594 1.00 73.62 79 ALA A O 1
ATOM 624 N N . VAL A 1 80 ? -8.734 10.173 9.905 1.00 84.44 80 VAL A N 1
ATOM 625 C CA . VAL A 1 80 ? -9.370 9.219 8.979 1.00 84.44 80 VAL A CA 1
ATOM 626 C C . VAL A 1 80 ? -10.072 8.105 9.778 1.00 84.44 80 VAL A C 1
ATOM 628 O O . VAL A 1 80 ? -9.539 6.998 9.912 1.00 84.44 80 VAL A O 1
ATOM 631 N N . PRO A 1 81 ? -11.250 8.366 10.386 1.00 84.31 81 PRO A N 1
ATOM 632 C CA . PRO A 1 81 ? -11.948 7.400 11.240 1.00 84.31 81 PRO A CA 1
ATOM 633 C C . PRO A 1 81 ? -12.393 6.137 10.491 1.00 84.31 81 PRO A C 1
ATOM 635 O O . PRO A 1 81 ? -12.519 5.080 11.102 1.00 84.31 81 PRO A O 1
ATOM 638 N N . GLN A 1 82 ? -12.574 6.216 9.171 1.00 86.31 82 GLN A N 1
ATOM 639 C CA . GLN A 1 82 ? -13.003 5.101 8.325 1.00 86.31 82 GLN A CA 1
ATOM 640 C C . GLN A 1 82 ? -12.007 3.936 8.362 1.00 86.31 82 GLN A C 1
ATOM 642 O O . GLN A 1 82 ? -12.415 2.780 8.351 1.00 86.31 82 GLN A O 1
ATOM 647 N N . VAL A 1 83 ? -10.704 4.231 8.447 1.00 84.88 83 VAL A N 1
ATOM 648 C CA . VAL A 1 83 ? -9.657 3.199 8.525 1.00 84.88 83 VAL A CA 1
ATOM 649 C C . VAL A 1 83 ? -9.720 2.460 9.861 1.00 84.88 83 VAL A C 1
ATOM 651 O O . VAL A 1 83 ? -9.548 1.246 9.890 1.00 84.88 83 VAL A O 1
ATOM 654 N N . LYS A 1 84 ? -10.011 3.175 10.956 1.00 82.31 84 LYS A N 1
ATOM 655 C CA . LYS A 1 84 ? -10.176 2.569 12.286 1.00 82.31 84 LYS A CA 1
ATOM 656 C C . LYS A 1 84 ? -11.416 1.681 12.335 1.00 82.31 84 LYS A C 1
ATOM 658 O O . LYS A 1 84 ? -11.321 0.537 12.755 1.00 82.31 84 LYS A O 1
ATOM 663 N N . PHE A 1 85 ? -12.537 2.182 11.820 1.00 88.06 85 PHE A N 1
ATOM 664 C CA . PHE A 1 85 ? -13.781 1.419 11.735 1.00 88.06 85 PHE A CA 1
ATOM 665 C C . PHE A 1 85 ? -13.619 0.136 10.906 1.00 88.06 85 PHE A C 1
ATOM 667 O O . PHE A 1 85 ? -14.055 -0.932 11.320 1.00 88.06 85 PHE A O 1
ATOM 674 N N . TYR A 1 86 ? -12.935 0.222 9.761 1.00 86.75 86 TYR A N 1
ATOM 675 C CA . TYR A 1 86 ? -12.669 -0.946 8.922 1.00 86.75 86 TYR A CA 1
ATOM 676 C C . TYR A 1 86 ? -11.867 -2.032 9.656 1.00 86.75 86 TYR A C 1
ATOM 678 O O . TYR A 1 86 ? -12.136 -3.213 9.466 1.00 86.75 86 TYR A O 1
ATOM 686 N N . GLU A 1 87 ? -10.897 -1.667 10.500 1.00 82.25 87 GLU A N 1
ATOM 687 C CA . GLU A 1 87 ? -10.155 -2.657 11.292 1.00 82.25 87 GLU A CA 1
ATOM 688 C C . GLU A 1 87 ? -10.994 -3.307 12.387 1.00 82.25 87 GLU A C 1
ATOM 690 O O . GLU A 1 87 ? -10.836 -4.500 12.632 1.00 82.25 87 GLU A O 1
ATOM 695 N N . GLU A 1 88 ? -11.856 -2.535 13.045 1.00 83.44 88 GLU A N 1
ATOM 696 C CA . GLU A 1 88 ? -12.705 -3.036 14.126 1.00 83.44 88 GLU A CA 1
ATOM 697 C C . GLU A 1 88 ? -13.719 -4.068 13.608 1.00 83.44 88 GLU A C 1
ATOM 699 O O . GLU A 1 88 ? -13.878 -5.120 14.222 1.00 83.44 88 GLU A O 1
ATOM 704 N N . GLU A 1 89 ? -14.326 -3.821 12.444 1.00 74.69 89 GLU A N 1
ATOM 705 C CA . GLU A 1 89 ? -15.317 -4.716 11.824 1.00 74.69 89 GLU A CA 1
ATOM 706 C C . GLU A 1 89 ? -14.690 -5.888 11.044 1.00 74.69 89 GLU A C 1
ATOM 708 O O . GLU A 1 89 ? -15.278 -6.959 10.942 1.00 74.69 89 GLU A O 1
ATOM 713 N N . ALA A 1 90 ? -13.488 -5.735 10.473 1.00 65.19 90 ALA A N 1
ATOM 714 C CA . ALA A 1 90 ? -12.844 -6.818 9.716 1.00 65.19 90 ALA A CA 1
ATOM 715 C C . ALA A 1 90 ? -12.225 -7.919 10.606 1.00 65.19 90 ALA A C 1
ATOM 717 O O . ALA A 1 90 ? -11.796 -8.954 10.090 1.00 65.19 90 ALA A O 1
ATOM 718 N N . LEU A 1 91 ? -12.127 -7.687 11.920 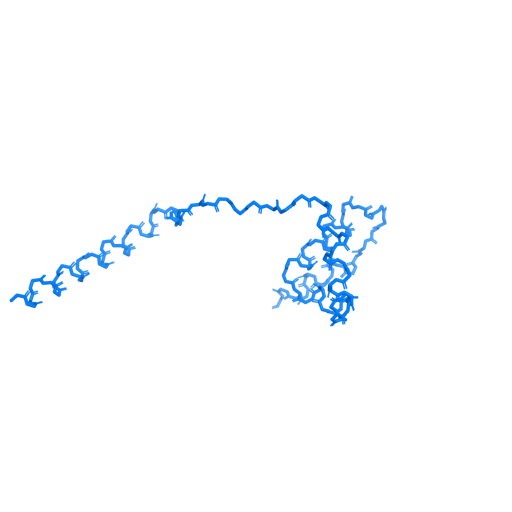1.00 55.47 91 LEU A N 1
ATOM 719 C CA . LEU A 1 91 ? -11.532 -8.593 12.913 1.00 55.47 91 LEU A CA 1
ATOM 720 C C . LEU A 1 91 ? -12.551 -9.182 13.910 1.00 55.47 91 LEU A C 1
ATOM 722 O O . LEU A 1 91 ? -12.140 -9.938 14.794 1.00 55.47 91 LEU A O 1
ATOM 726 N N . SER A 1 92 ? -13.8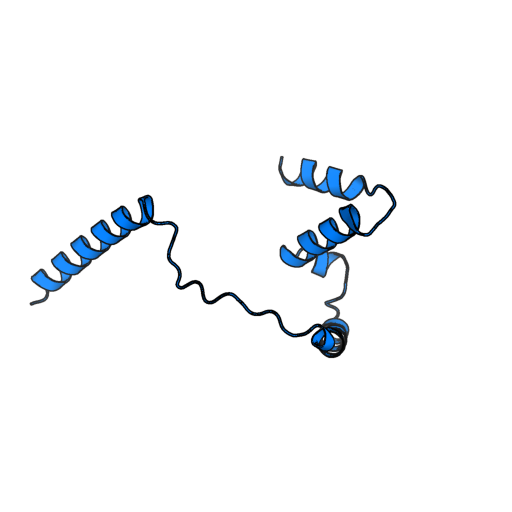41 -8.856 13.772 1.00 51.72 92 SER A N 1
ATOM 727 C CA . SER A 1 92 ? -14.964 -9.464 14.508 1.00 51.72 92 SER A CA 1
ATOM 728 C C . SER A 1 92 ? -15.520 -10.694 13.797 1.00 51.72 92 SER A C 1
ATOM 730 O O . SER A 1 92 ? -15.784 -11.702 14.490 1.00 51.72 92 SER A O 1
#

InterPro domains:
  IPR016137 RGS domain [PS50132] (54-88)
  IPR036305 RGS domain superfamily [SSF48097] (30-88)